Protein AF-A0A3R6EP98-F1 (afdb_monomer)

Nearest PDB structures (foldseek):
  6aii-assembly1_A  TM=5.932E-01  e=9.198E-02  Persicobacter
  4zzl-assembly1_A  TM=4.132E-01  e=2.239E+00  Pseudomonas aeruginosa
  3zzt-assembly1_A  TM=4.126E-01  e=1.751E+00  Staphylococcus aureus
  7ucl-assembly1_A  TM=3.588E-01  e=8.915E-01  Cylindrospermopsis raciborskii
  8cit-assembly1_A  TM=3.875E-01  e=3.236E+00  Homo sapiens

Organism: NCBI:txid165179

pLDDT: mean 83.9, std 12.71, range [48.47, 96.69]

Structure (mmCIF, N/CA/C/O backbone):
data_AF-A0A3R6EP98-F1
#
_entry.id   AF-A0A3R6EP98-F1
#
loop_
_atom_site.group_PDB
_atom_site.id
_atom_site.type_symbol
_atom_site.label_atom_id
_atom_site.label_alt_id
_atom_site.label_comp_id
_atom_site.label_asym_id
_atom_site.label_entity_id
_atom_site.label_seq_id
_atom_site.pdbx_PDB_ins_code
_atom_site.Cartn_x
_atom_site.Cartn_y
_atom_site.Cartn_z
_atom_site.occupancy
_atom_site.B_iso_or_equiv
_atom_site.auth_seq_id
_atom_site.auth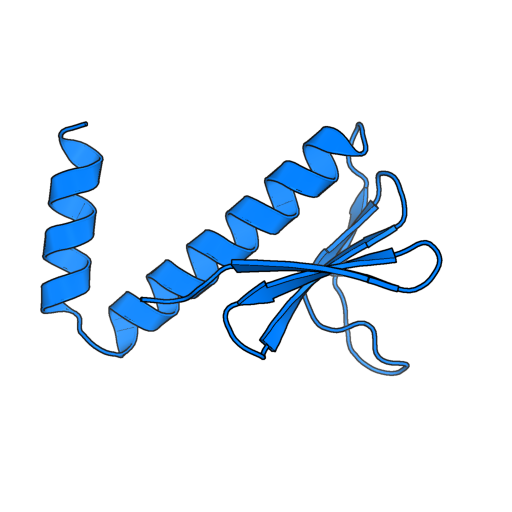_comp_id
_atom_site.auth_asym_id
_atom_site.auth_atom_id
_atom_site.pdbx_PDB_model_num
ATOM 1 N N . MET A 1 1 ? -9.271 2.479 15.026 1.00 68.00 1 MET A N 1
ATOM 2 C CA . MET A 1 1 ? -8.022 2.849 14.323 1.00 68.00 1 MET A CA 1
ATOM 3 C C . MET A 1 1 ? -7.931 2.017 13.052 1.00 68.00 1 MET A C 1
ATOM 5 O O . MET A 1 1 ? -8.320 0.854 13.100 1.00 68.00 1 MET A O 1
ATOM 9 N N . GLY A 1 2 ? -7.552 2.599 11.912 1.00 79.94 2 GLY A N 1
ATOM 10 C CA . GLY A 1 2 ? -7.526 1.854 10.648 1.00 79.94 2 GLY A CA 1
ATOM 11 C C . GLY A 1 2 ? -6.447 0.771 10.657 1.00 79.94 2 GLY A C 1
ATOM 12 O O . GLY A 1 2 ? -5.347 1.009 11.142 1.00 79.94 2 GLY A O 1
ATOM 13 N N . LYS A 1 3 ? -6.767 -0.425 10.154 1.00 90.38 3 LYS A N 1
ATOM 14 C CA . LYS A 1 3 ? -5.834 -1.559 10.099 1.00 90.38 3 LYS A CA 1
ATOM 15 C C . LYS A 1 3 ? -5.326 -1.750 8.677 1.00 90.38 3 LYS A C 1
ATOM 17 O O . LYS A 1 3 ? -6.136 -1.915 7.762 1.00 90.38 3 LYS A O 1
ATOM 22 N N . ILE A 1 4 ? -4.007 -1.780 8.504 1.00 94.19 4 ILE A N 1
ATOM 23 C CA . ILE A 1 4 ? -3.390 -2.150 7.229 1.00 94.19 4 ILE A CA 1
ATOM 24 C C . ILE A 1 4 ? -3.393 -3.674 7.112 1.00 94.19 4 ILE A C 1
ATOM 26 O O . ILE A 1 4 ? -3.031 -4.385 8.048 1.00 94.19 4 ILE A O 1
ATOM 30 N N . THR A 1 5 ? -3.837 -4.188 5.969 1.00 96.19 5 THR A N 1
ATOM 31 C CA . THR A 1 5 ? -3.750 -5.613 5.638 1.00 96.19 5 THR A CA 1
ATOM 32 C C . THR A 1 5 ? -3.138 -5.790 4.260 1.00 96.19 5 THR A C 1
ATOM 34 O O . THR A 1 5 ? -3.441 -5.038 3.331 1.00 96.19 5 THR A O 1
ATOM 37 N N . ILE A 1 6 ? -2.273 -6.792 4.142 1.00 96.19 6 ILE A N 1
ATOM 38 C CA . ILE A 1 6 ? -1.516 -7.094 2.931 1.00 96.19 6 ILE A CA 1
ATOM 39 C C . ILE A 1 6 ? -1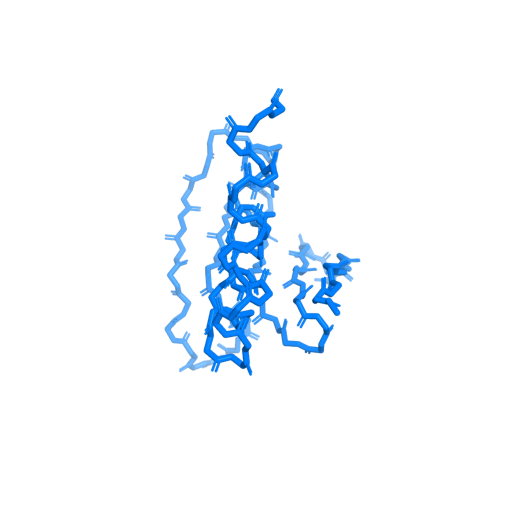.921 -8.492 2.473 1.00 96.19 6 ILE A C 1
ATOM 41 O O . ILE A 1 6 ? -2.000 -9.413 3.282 1.00 96.19 6 ILE A O 1
ATOM 45 N N . SER A 1 7 ? -2.211 -8.656 1.185 1.00 94.88 7 SER A N 1
ATOM 46 C CA . SER A 1 7 ? -2.528 -9.966 0.606 1.00 94.88 7 SER A CA 1
ATOM 47 C C . SER A 1 7 ? -1.942 -10.096 -0.789 1.00 94.88 7 SER A C 1
ATOM 49 O O . SER A 1 7 ? -2.065 -9.157 -1.576 1.00 94.88 7 SER A O 1
ATOM 51 N N . GLN A 1 8 ? -1.439 -11.269 -1.150 1.00 93.75 8 GLN A N 1
ATOM 52 C CA . GLN A 1 8 ? -1.071 -11.568 -2.533 1.00 93.75 8 GLN A CA 1
ATOM 53 C C . GLN A 1 8 ? -2.273 -12.066 -3.344 1.00 93.75 8 GLN A C 1
ATOM 55 O O . GLN A 1 8 ? -3.144 -12.769 -2.830 1.00 93.75 8 GLN A O 1
ATOM 60 N N . LYS A 1 9 ? -2.335 -11.674 -4.619 1.00 89.50 9 LYS A N 1
ATOM 61 C CA . LYS A 1 9 ? -3.309 -12.151 -5.604 1.00 89.50 9 LYS A CA 1
ATOM 62 C C . LYS A 1 9 ? -2.634 -12.222 -6.977 1.00 89.50 9 LYS A C 1
ATOM 64 O O . LYS A 1 9 ? -2.48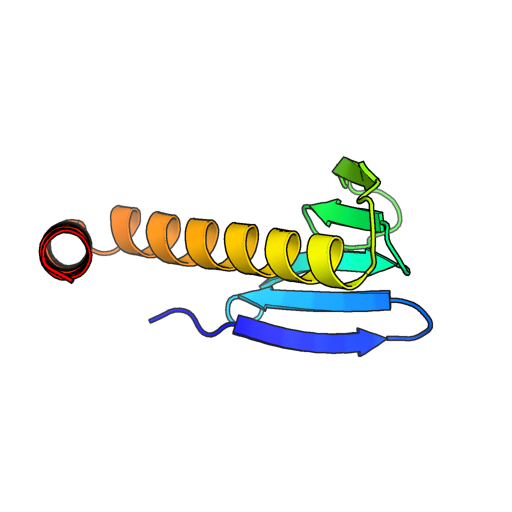6 -11.200 -7.645 1.00 89.50 9 LYS A O 1
ATOM 69 N N . GLY A 1 10 ? -2.253 -13.427 -7.401 1.00 88.19 10 GLY A N 1
ATOM 70 C CA . GLY A 1 10 ? -1.406 -13.606 -8.586 1.00 88.19 10 GLY A CA 1
ATOM 71 C C . GLY A 1 10 ? -0.029 -12.971 -8.367 1.00 88.19 10 GLY A C 1
ATOM 72 O O . GLY A 1 10 ? 0.518 -13.087 -7.275 1.00 88.19 10 GLY A O 1
ATOM 73 N N . SER A 1 11 ? 0.491 -12.246 -9.363 1.00 86.81 11 SER A N 1
ATOM 74 C CA . SER A 1 11 ? 1.755 -11.493 -9.249 1.00 86.81 11 SER A CA 1
ATOM 75 C C . SER A 1 11 ? 1.661 -10.252 -8.352 1.00 86.81 11 SER A C 1
ATOM 77 O O . SER A 1 11 ? 2.674 -9.661 -7.984 1.00 86.81 11 SER A O 1
ATOM 79 N N . ARG A 1 12 ? 0.444 -9.842 -7.975 1.00 91.75 12 ARG A N 1
ATOM 80 C CA . ARG A 1 12 ? 0.207 -8.567 -7.297 1.00 91.75 12 ARG A CA 1
ATOM 81 C C . ARG A 1 12 ? 0.135 -8.724 -5.792 1.00 91.75 12 ARG A C 1
ATOM 83 O O . ARG A 1 12 ? -0.531 -9.619 -5.273 1.00 91.75 12 ARG A O 1
ATOM 90 N N . THR A 1 13 ? 0.713 -7.763 -5.085 1.00 95.31 13 THR A N 1
ATOM 91 C CA . THR A 1 13 ? 0.521 -7.598 -3.641 1.00 95.31 13 THR A CA 1
ATOM 92 C C . THR A 1 13 ? -0.416 -6.421 -3.389 1.00 95.31 13 THR A C 1
ATOM 94 O O . THR A 1 13 ? -0.157 -5.306 -3.829 1.00 95.31 13 THR A O 1
ATOM 97 N N . ILE A 1 14 ? -1.526 -6.666 -2.696 1.00 95.12 14 ILE A N 1
ATOM 98 C CA . ILE A 1 14 ? -2.603 -5.702 -2.454 1.00 95.12 14 ILE A CA 1
ATOM 99 C C . ILE A 1 14 ? -2.538 -5.193 -1.017 1.00 95.12 14 ILE A C 1
ATOM 101 O O . ILE A 1 14 ? -2.552 -5.994 -0.082 1.00 95.12 14 ILE A O 1
ATOM 105 N N . TYR A 1 15 ? -2.581 -3.874 -0.852 1.00 95.69 15 TYR A N 1
ATOM 106 C CA . TYR A 1 15 ? -2.588 -3.178 0.428 1.00 95.69 15 TYR A CA 1
ATOM 107 C C . TYR A 1 15 ? -3.964 -2.566 0.663 1.00 95.69 15 TYR A C 1
ATOM 109 O O . TYR A 1 15 ? -4.503 -1.810 -0.157 1.00 95.69 15 TYR A O 1
ATOM 117 N N . ARG A 1 16 ? -4.560 -2.917 1.799 1.00 94.00 16 ARG A N 1
ATOM 118 C CA . ARG A 1 16 ? -5.871 -2.424 2.206 1.00 94.00 16 ARG A CA 1
ATOM 119 C C . ARG A 1 16 ? -5.783 -1.689 3.521 1.00 94.00 16 ARG A C 1
ATOM 121 O O . ARG A 1 16 ? -5.127 -2.157 4.443 1.00 94.00 16 ARG A O 1
ATOM 128 N N . VAL A 1 17 ? -6.564 -0.625 3.626 1.00 92.88 17 VAL A N 1
ATOM 129 C CA . VAL A 1 17 ? -6.955 -0.050 4.910 1.00 92.88 17 VAL A CA 1
ATOM 130 C C . VAL A 1 17 ? -8.360 -0.552 5.215 1.00 92.88 17 VAL A C 1
ATOM 132 O O . VAL A 1 17 ? -9.314 -0.291 4.473 1.00 92.88 17 VAL A O 1
ATOM 135 N N . ASN A 1 18 ? -8.495 -1.317 6.296 1.00 89.88 18 ASN A N 1
ATOM 136 C CA . ASN A 1 18 ? -9.704 -2.062 6.637 1.00 89.88 18 ASN A CA 1
ATOM 137 C C . ASN A 1 18 ? -10.133 -2.971 5.467 1.00 89.88 18 ASN A C 1
ATOM 139 O O . ASN A 1 18 ? -9.455 -3.945 5.157 1.00 89.88 18 ASN A O 1
ATOM 143 N N . ARG A 1 19 ? -11.240 -2.652 4.782 1.00 87.50 19 ARG A N 1
ATOM 144 C CA . ARG A 1 19 ? -11.737 -3.412 3.617 1.00 87.50 19 ARG A CA 1
ATOM 145 C C . ARG A 1 19 ? -11.446 -2.737 2.272 1.00 87.50 19 ARG A C 1
ATOM 147 O O . ARG A 1 19 ? -11.711 -3.333 1.230 1.00 87.50 19 ARG A O 1
ATOM 154 N N . ARG A 1 20 ? -10.925 -1.504 2.268 1.00 88.94 20 ARG A N 1
ATOM 155 C CA . ARG A 1 20 ? -10.709 -0.709 1.049 1.00 88.94 20 ARG A CA 1
ATOM 156 C C . ARG A 1 20 ? -9.303 -0.932 0.514 1.00 88.94 20 ARG A C 1
ATOM 158 O O . ARG A 1 20 ? -8.344 -0.813 1.266 1.00 88.94 20 ARG A O 1
ATOM 165 N N . ILE A 1 21 ? -9.190 -1.237 -0.777 1.00 91.25 21 ILE A N 1
ATOM 166 C CA . ILE A 1 21 ? -7.898 -1.293 -1.469 1.00 91.25 21 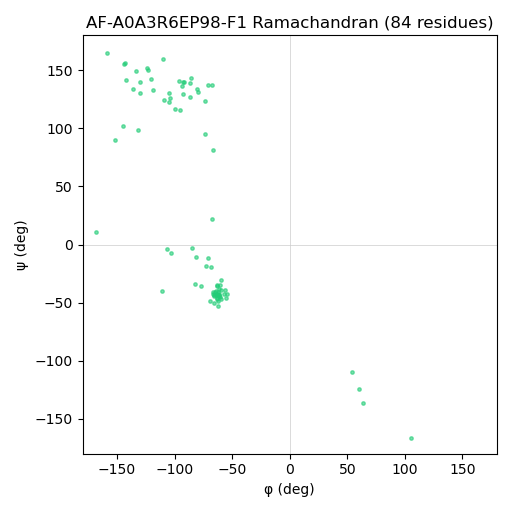ILE A CA 1
ATOM 167 C C . ILE A 1 21 ? -7.414 0.137 -1.667 1.00 91.25 21 ILE A C 1
ATOM 169 O O . ILE A 1 21 ? -8.137 0.958 -2.227 1.00 91.25 21 ILE A O 1
ATOM 173 N N . VAL A 1 22 ? -6.215 0.412 -1.167 1.00 92.00 22 VAL A N 1
ATOM 174 C CA . VAL A 1 22 ? -5.606 1.744 -1.193 1.00 92.00 22 VAL A CA 1
ATOM 175 C C . VAL A 1 22 ? -4.415 1.770 -2.140 1.00 92.00 22 VAL A C 1
ATOM 177 O O . VAL A 1 22 ? -4.251 2.735 -2.879 1.00 92.00 22 VAL A O 1
ATOM 180 N N . CYS A 1 23 ? -3.616 0.707 -2.143 1.00 93.81 23 CYS A N 1
ATOM 181 C CA . CYS A 1 23 ? -2.459 0.565 -3.011 1.00 93.81 23 CYS A CA 1
ATOM 182 C C . CYS A 1 23 ? -2.315 -0.896 -3.431 1.00 93.81 23 CYS A C 1
ATOM 184 O O . CYS A 1 23 ? -2.765 -1.808 -2.729 1.00 93.81 23 CYS A O 1
ATOM 186 N N . TYR A 1 24 ? -1.673 -1.142 -4.559 1.00 94.25 24 TYR A N 1
ATOM 187 C CA . TYR A 1 24 ? -1.158 -2.462 -4.886 1.00 94.25 24 TYR A CA 1
ATOM 188 C C . TYR A 1 24 ? 0.168 -2.343 -5.619 1.00 94.25 24 TYR A C 1
ATOM 190 O O . TYR A 1 24 ? 0.432 -1.324 -6.240 1.00 94.25 24 TYR A O 1
ATOM 198 N N . ARG A 1 25 ? 0.991 -3.385 -5.564 1.00 93.56 25 ARG A N 1
ATOM 199 C CA . ARG A 1 25 ? 2.248 -3.463 -6.312 1.00 93.56 25 ARG A CA 1
ATOM 200 C C . ARG A 1 25 ? 2.296 -4.698 -7.195 1.00 93.56 25 ARG A C 1
ATOM 202 O O . ARG A 1 25 ? 1.679 -5.711 -6.859 1.00 93.56 25 ARG A O 1
ATOM 209 N N . ASP A 1 26 ? 3.033 -4.589 -8.288 1.00 92.12 26 ASP A N 1
ATOM 210 C CA . ASP A 1 26 ? 3.349 -5.656 -9.240 1.00 92.12 26 ASP A CA 1
ATOM 211 C C . ASP A 1 26 ? 4.866 -5.588 -9.473 1.00 92.12 26 ASP A C 1
ATOM 213 O O . ASP A 1 26 ? 5.372 -4.685 -10.142 1.00 92.12 26 ASP A O 1
ATOM 217 N N . GLY A 1 27 ? 5.614 -6.445 -8.775 1.00 91.31 27 GLY A N 1
ATOM 218 C CA . GLY A 1 27 ? 7.067 -6.312 -8.649 1.00 91.31 27 GLY A CA 1
ATOM 219 C C . GLY A 1 27 ? 7.495 -4.988 -7.996 1.00 91.31 27 GLY A C 1
ATOM 220 O O . GLY A 1 27 ? 7.077 -4.667 -6.877 1.00 91.31 27 GLY A O 1
ATOM 221 N N . HIS A 1 28 ? 8.341 -4.229 -8.702 1.00 92.88 28 HIS A N 1
ATOM 222 C CA . HIS A 1 28 ? 8.874 -2.924 -8.280 1.00 92.88 28 HIS A CA 1
ATOM 223 C C . HIS A 1 28 ? 7.943 -1.749 -8.611 1.00 92.88 28 HIS A C 1
ATOM 225 O O . HIS A 1 28 ? 8.237 -0.610 -8.260 1.00 92.88 28 HIS A O 1
ATOM 231 N N . LYS A 1 29 ? 6.818 -2.001 -9.278 1.00 93.50 29 LYS A N 1
ATOM 232 C CA . LYS A 1 29 ? 5.827 -0.971 -9.577 1.00 93.50 29 LYS A CA 1
ATOM 233 C C . LYS A 1 29 ? 4.779 -0.924 -8.490 1.00 93.50 29 LYS A C 1
ATOM 235 O O . LYS A 1 29 ? 4.316 -1.977 -8.052 1.00 93.50 29 LYS A O 1
ATOM 240 N N . TYR A 1 30 ? 4.343 0.266 -8.100 1.00 93.81 30 TYR A N 1
ATOM 241 C CA . TYR A 1 30 ? 3.189 0.428 -7.223 1.00 93.81 30 TYR A CA 1
ATOM 242 C C . TYR A 1 30 ? 2.121 1.306 -7.870 1.00 93.81 30 TYR A C 1
ATOM 244 O O . TYR A 1 30 ? 2.388 2.170 -8.696 1.00 93.81 30 TYR A O 1
ATOM 252 N N . CYS A 1 31 ? 0.876 1.046 -7.505 1.00 92.31 31 CYS A N 1
ATOM 253 C CA . CYS A 1 31 ? -0.312 1.664 -8.054 1.00 92.31 31 CYS A CA 1
ATOM 254 C C . CYS A 1 31 ? -1.187 2.166 -6.915 1.00 92.31 31 CYS A C 1
ATOM 256 O O . CYS A 1 31 ? -1.517 1.410 -5.996 1.00 92.31 31 CYS A O 1
ATOM 258 N N . VAL A 1 32 ? -1.619 3.419 -7.001 1.00 91.25 32 VAL A N 1
ATOM 259 C CA . VAL A 1 32 ? -2.572 3.995 -6.049 1.00 91.25 32 VAL A CA 1
ATOM 260 C C . VAL A 1 32 ? -3.993 3.687 -6.511 1.00 91.25 32 VAL A C 1
ATOM 262 O O . VAL A 1 32 ? -4.366 3.987 -7.644 1.00 91.25 32 VAL A O 1
ATOM 265 N N . GLY A 1 33 ? -4.800 3.104 -5.625 1.00 84.06 33 GLY A N 1
ATOM 266 C CA . GLY A 1 33 ? -6.194 2.745 -5.879 1.00 84.06 33 GLY A CA 1
ATOM 267 C C . GLY A 1 33 ? -6.437 1.247 -6.083 1.00 84.06 33 GLY A C 1
ATOM 268 O O . GLY A 1 33 ? -5.619 0.392 -5.741 1.00 84.06 33 GLY A O 1
ATOM 269 N N . LYS A 1 34 ? -7.628 0.914 -6.591 1.00 81.00 34 LYS A N 1
ATOM 270 C CA . LYS A 1 34 ? -8.076 -0.469 -6.803 1.00 81.00 34 LYS A CA 1
ATOM 271 C C . LYS A 1 34 ? -7.608 -0.980 -8.173 1.00 81.00 34 LYS A C 1
ATOM 273 O O . LYS A 1 34 ? -7.772 -0.265 -9.153 1.00 81.00 34 LYS A O 1
ATOM 278 N N . PRO A 1 35 ? -7.144 -2.235 -8.286 1.00 71.44 35 PRO A N 1
ATOM 279 C CA . PRO A 1 35 ? -6.977 -2.880 -9.581 1.00 71.44 35 PRO A CA 1
ATOM 280 C C . PRO A 1 35 ? -8.367 -3.243 -10.130 1.00 71.44 35 PRO A C 1
ATOM 282 O O . PRO A 1 35 ? -8.948 -4.262 -9.746 1.00 71.44 35 PRO A O 1
ATOM 285 N N . SER A 1 36 ? -8.949 -2.391 -10.972 1.00 66.69 36 SER A N 1
ATOM 286 C CA . SER A 1 36 ? -10.164 -2.700 -11.738 1.00 66.69 36 SER A CA 1
ATOM 287 C C . SER A 1 36 ? -10.009 -2.290 -13.197 1.00 66.69 36 SER A C 1
ATOM 289 O O . SER A 1 36 ? -9.319 -1.318 -13.483 1.00 66.69 36 SER A O 1
ATOM 291 N N . SER A 1 37 ? -10.670 -3.014 -14.105 1.00 53.94 37 SER A N 1
ATOM 292 C CA . SER A 1 37 ? -10.573 -2.870 -15.570 1.00 53.94 37 SER A CA 1
ATOM 293 C C . SER A 1 37 ? -11.129 -1.557 -16.152 1.00 53.94 37 SER A C 1
ATOM 295 O O . SER A 1 37 ? -11.485 -1.509 -17.320 1.00 53.94 37 SER A O 1
ATOM 297 N N . GLY A 1 38 ? -11.228 -0.496 -15.354 1.00 53.22 38 GLY A N 1
ATOM 298 C CA . GLY A 1 38 ? -11.714 0.817 -15.786 1.00 53.22 38 GLY A CA 1
ATOM 299 C C . GLY A 1 38 ? -11.465 1.944 -14.780 1.00 53.22 38 GLY A C 1
ATOM 300 O O . GLY A 1 38 ? -12.022 3.024 -14.925 1.00 53.22 38 GLY A O 1
ATOM 301 N N . SER A 1 39 ? -10.669 1.703 -13.734 1.00 58.34 39 SER A N 1
ATOM 302 C CA . SER A 1 39 ? -10.286 2.738 -12.769 1.00 58.34 39 SER A CA 1
ATOM 303 C C . SER A 1 39 ? -8.961 3.366 -13.169 1.00 58.34 39 SER A C 1
ATOM 305 O O . SER A 1 39 ? -8.021 2.629 -13.451 1.00 58.34 39 SER A O 1
ATOM 307 N N . THR A 1 40 ? -8.858 4.692 -13.087 1.00 61.09 40 THR A N 1
ATOM 308 C CA . THR A 1 40 ? -7.590 5.433 -13.113 1.00 61.09 40 THR A CA 1
ATOM 309 C C . THR A 1 40 ? -6.785 5.109 -11.857 1.00 61.09 40 THR A C 1
ATOM 311 O O . THR A 1 40 ? -6.839 5.820 -10.852 1.00 61.09 40 THR A O 1
ATOM 314 N N . ASN A 1 41 ? -6.090 3.980 -11.878 1.00 76.00 41 ASN A N 1
ATOM 315 C CA . ASN A 1 41 ? -4.948 3.760 -11.013 1.00 76.00 41 ASN A CA 1
ATOM 316 C C . ASN A 1 41 ? -3.805 4.644 -11.517 1.00 76.00 41 ASN A C 1
ATOM 318 O O . ASN A 1 41 ? -3.572 4.754 -12.718 1.00 76.00 41 ASN A O 1
ATOM 322 N N . ILE A 1 42 ? -3.105 5.289 -10.592 1.00 84.62 42 ILE A N 1
ATOM 323 C CA . ILE A 1 42 ? -1.873 5.996 -10.934 1.00 84.62 42 ILE A CA 1
ATOM 324 C C . ILE A 1 42 ? -0.736 5.031 -10.640 1.00 84.62 42 ILE A C 1
ATOM 326 O O . ILE A 1 42 ? -0.583 4.606 -9.492 1.00 84.62 42 ILE A O 1
ATOM 330 N N . GLU A 1 43 ? -0.015 4.643 -11.686 1.00 90.94 43 GLU A N 1
ATOM 331 C CA . GLU A 1 43 ? 1.132 3.742 -11.618 1.00 90.94 43 GLU A CA 1
ATOM 332 C C . GLU A 1 43 ? 2.423 4.546 -11.462 1.00 90.94 43 GLU A C 1
ATOM 334 O O . GLU A 1 43 ? 2.600 5.597 -12.077 1.00 90.94 43 GLU A O 1
ATOM 339 N N . PHE A 1 44 ? 3.317 4.032 -10.627 1.00 91.81 44 PHE A N 1
ATOM 340 C CA . PHE A 1 44 ? 4.629 4.593 -10.367 1.00 91.81 44 PHE A CA 1
ATOM 341 C C . PHE A 1 44 ? 5.659 3.468 -10.345 1.00 91.81 44 PHE A C 1
ATOM 343 O O . PHE A 1 44 ? 5.471 2.446 -9.676 1.00 91.81 44 PHE A O 1
ATOM 350 N N . ASP A 1 45 ? 6.778 3.688 -11.023 1.00 94.38 45 ASP A N 1
ATOM 351 C CA . ASP A 1 45 ? 7.941 2.817 -10.923 1.00 94.38 45 ASP A CA 1
ATOM 352 C C . ASP A 1 45 ? 8.738 3.155 -9.656 1.00 94.38 45 ASP A C 1
ATOM 354 O O . ASP A 1 45 ? 8.993 4.324 -9.350 1.00 94.38 45 ASP A O 1
ATOM 358 N N . ALA A 1 46 ? 9.138 2.131 -8.902 1.00 92.19 46 ALA A N 1
ATOM 359 C CA . ALA A 1 46 ? 10.102 2.267 -7.818 1.00 92.19 46 ALA A CA 1
ATOM 360 C C . ALA A 1 46 ? 11.428 1.596 -8.185 1.00 92.19 46 ALA A C 1
ATOM 362 O O . ALA A 1 46 ? 11.492 0.701 -9.024 1.00 92.19 46 ALA A O 1
ATOM 363 N N . LEU A 1 47 ? 12.496 1.999 -7.497 1.00 93.62 47 LEU A N 1
ATOM 364 C CA . LEU A 1 47 ? 13.839 1.451 -7.710 1.00 93.62 47 LEU A CA 1
ATOM 365 C C . LEU A 1 47 ? 13.967 -0.019 -7.261 1.00 93.62 47 LEU A C 1
ATOM 367 O O . LEU A 1 47 ? 14.903 -0.702 -7.661 1.00 93.62 47 LEU A O 1
ATOM 371 N N . SER A 1 48 ? 13.058 -0.507 -6.409 1.00 94.94 48 SER A N 1
ATOM 372 C CA . SER A 1 48 ? 13.023 -1.896 -5.941 1.00 94.94 48 SER A CA 1
ATOM 373 C C . SER A 1 48 ? 11.637 -2.283 -5.417 1.00 94.94 48 SER A C 1
ATOM 375 O O . SER A 1 48 ? 10.807 -1.422 -5.112 1.00 94.94 48 SER A O 1
ATOM 377 N N . GLU A 1 49 ? 11.394 -3.587 -5.249 1.00 93.94 49 GLU A N 1
ATOM 378 C CA . GLU A 1 49 ? 10.162 -4.082 -4.616 1.00 93.94 49 GLU A CA 1
ATOM 379 C C . GLU A 1 49 ? 9.990 -3.598 -3.173 1.00 93.94 49 GLU A C 1
ATOM 381 O O . GLU A 1 49 ? 8.865 -3.336 -2.745 1.00 93.94 49 GLU A O 1
ATOM 386 N N . ASN A 1 50 ? 11.092 -3.461 -2.431 1.00 96.31 50 ASN A N 1
ATOM 387 C CA . ASN A 1 50 ? 11.058 -2.979 -1.052 1.00 96.31 50 ASN A CA 1
ATOM 388 C C . ASN A 1 50 ? 10.620 -1.514 -1.002 1.00 96.31 50 ASN A C 1
ATOM 390 O O . ASN A 1 50 ? 9.743 -1.168 -0.216 1.00 96.31 50 ASN A O 1
ATOM 394 N N . ILE A 1 51 ? 11.129 -0.676 -1.909 1.00 95.56 51 ILE A N 1
ATOM 395 C CA . ILE A 1 51 ? 10.703 0.726 -1.990 1.00 95.56 51 ILE A CA 1
ATOM 396 C C . ILE A 1 51 ? 9.233 0.807 -2.424 1.00 95.56 51 ILE A C 1
ATOM 398 O O . ILE A 1 51 ? 8.462 1.571 -1.849 1.00 95.56 51 ILE A O 1
ATOM 402 N N . ALA A 1 52 ? 8.795 -0.014 -3.385 1.00 95.56 52 ALA A N 1
ATOM 403 C CA . ALA A 1 52 ? 7.380 -0.097 -3.758 1.00 95.56 52 ALA A CA 1
ATOM 404 C C . ALA A 1 52 ? 6.487 -0.516 -2.572 1.00 95.56 52 ALA A C 1
ATOM 406 O O . ALA A 1 52 ? 5.386 0.014 -2.397 1.00 95.56 52 ALA A O 1
ATOM 407 N N . HIS A 1 53 ? 6.963 -1.445 -1.737 1.00 95.62 53 HIS A N 1
ATOM 408 C CA . HIS A 1 53 ? 6.286 -1.847 -0.508 1.00 95.62 53 HIS A CA 1
ATOM 409 C C . HIS A 1 53 ? 6.160 -0.675 0.472 1.00 95.62 53 HIS A C 1
ATOM 411 O O . HIS A 1 53 ? 5.045 -0.379 0.904 1.00 95.62 53 HIS A O 1
ATOM 417 N N . GLU A 1 54 ? 7.265 0.004 0.784 1.00 96.69 54 GLU A N 1
ATOM 418 C CA . GLU A 1 54 ? 7.293 1.152 1.698 1.00 96.69 54 GLU A CA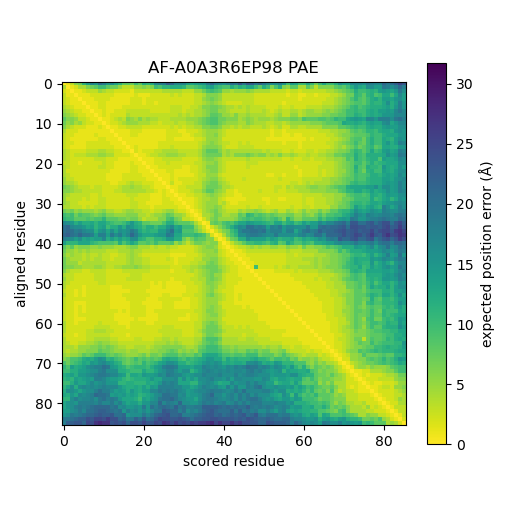 1
ATOM 419 C C . GLU A 1 54 ? 6.345 2.262 1.233 1.00 96.69 54 GLU A C 1
ATOM 421 O O . GLU A 1 54 ? 5.552 2.772 2.025 1.00 96.69 54 GLU A O 1
ATOM 426 N N . ARG A 1 55 ? 6.324 2.565 -0.073 1.00 95.62 55 ARG A N 1
ATOM 427 C CA . ARG A 1 55 ? 5.389 3.547 -0.644 1.00 95.62 55 ARG A CA 1
ATOM 428 C C . ARG A 1 55 ? 3.934 3.149 -0.444 1.00 95.62 55 ARG A C 1
ATOM 430 O O . ARG A 1 55 ? 3.128 3.979 -0.024 1.00 95.62 55 ARG A O 1
ATOM 437 N N . CYS A 1 56 ? 3.573 1.890 -0.693 1.00 94.69 56 CYS A N 1
ATOM 438 C CA . CYS A 1 56 ? 2.206 1.438 -0.442 1.00 94.69 56 CYS A CA 1
ATOM 439 C C . CYS A 1 56 ? 1.813 1.515 1.046 1.00 94.69 56 CYS A C 1
ATOM 441 O O . CYS A 1 56 ? 0.651 1.818 1.336 1.00 94.69 56 CYS A O 1
ATOM 443 N N . ILE A 1 57 ? 2.742 1.264 1.977 1.00 95.81 57 ILE A N 1
ATOM 444 C CA . ILE A 1 57 ? 2.505 1.434 3.420 1.00 95.81 57 ILE A CA 1
ATOM 445 C C . ILE A 1 57 ? 2.272 2.909 3.755 1.00 95.81 57 ILE A C 1
ATOM 447 O O . ILE A 1 57 ? 1.229 3.231 4.324 1.00 95.81 57 ILE A O 1
ATOM 451 N N . GLU A 1 58 ? 3.152 3.805 3.305 1.00 94.75 58 GLU A N 1
ATOM 452 C CA . GLU A 1 58 ? 3.052 5.254 3.526 1.00 94.75 58 GLU A CA 1
ATOM 453 C C . GLU A 1 58 ? 1.698 5.810 3.042 1.00 94.75 58 GLU A C 1
ATOM 455 O O . GLU A 1 58 ? 1.033 6.593 3.727 1.00 94.75 58 GLU A O 1
ATOM 460 N N . ILE A 1 59 ? 1.228 5.369 1.869 1.00 93.44 59 ILE A N 1
ATOM 461 C CA . ILE A 1 59 ? -0.082 5.768 1.331 1.00 93.44 59 ILE A CA 1
ATOM 462 C C . ILE A 1 59 ? -1.224 5.260 2.227 1.00 93.44 59 ILE A C 1
ATOM 464 O O . ILE A 1 59 ? -2.195 5.985 2.472 1.00 93.44 59 ILE A O 1
ATOM 468 N N . CYS A 1 60 ? -1.130 4.027 2.729 1.00 93.31 60 CYS A N 1
ATOM 469 C CA . CYS A 1 60 ? -2.128 3.473 3.642 1.00 93.31 60 CYS A CA 1
ATOM 470 C C . CYS A 1 60 ? -2.173 4.240 4.970 1.00 93.31 60 CYS A C 1
ATOM 472 O O . CYS A 1 60 ? -3.261 4.570 5.442 1.00 93.31 60 CYS A O 1
ATOM 474 N N . GLU A 1 61 ? -1.022 4.576 5.544 1.00 92.06 61 GLU A N 1
ATOM 475 C CA . GLU A 1 61 ? -0.923 5.365 6.776 1.00 92.06 61 GLU A CA 1
ATOM 476 C C . GLU A 1 61 ? -1.498 6.768 6.595 1.00 92.06 61 GLU A C 1
ATOM 478 O O . GLU A 1 61 ? -2.336 7.201 7.388 1.00 92.06 61 GLU A O 1
ATOM 483 N N . ARG A 1 62 ? -1.152 7.447 5.493 1.00 89.50 62 ARG A N 1
ATOM 484 C CA . ARG A 1 62 ? -1.745 8.745 5.136 1.00 89.50 62 ARG A CA 1
ATOM 485 C C . ARG A 1 62 ? -3.261 8.665 5.034 1.00 89.50 62 ARG A C 1
ATOM 487 O O . ARG A 1 62 ? -3.952 9.580 5.484 1.00 89.50 62 ARG A O 1
ATOM 494 N N . ARG A 1 63 ? -3.795 7.573 4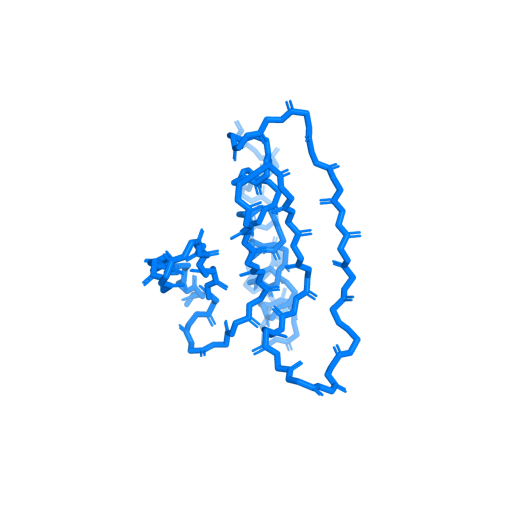.479 1.00 88.75 63 ARG A N 1
ATOM 495 C CA . ARG A 1 63 ? -5.243 7.359 4.401 1.00 88.75 63 ARG A CA 1
ATOM 496 C C . ARG A 1 63 ? -5.868 7.186 5.785 1.00 88.75 63 ARG A C 1
ATOM 498 O O . ARG A 1 63 ? -6.899 7.798 6.044 1.00 88.75 63 ARG A O 1
ATOM 505 N N . ILE A 1 64 ? -5.246 6.402 6.667 1.00 88.75 64 ILE A N 1
ATOM 506 C CA . ILE A 1 64 ? -5.703 6.222 8.054 1.00 88.75 64 ILE A CA 1
ATOM 507 C C . ILE A 1 64 ? -5.709 7.563 8.787 1.00 88.75 64 ILE A C 1
ATOM 509 O O . ILE A 1 64 ? -6.703 7.914 9.419 1.00 88.75 64 ILE A O 1
ATOM 513 N N . TYR A 1 65 ? -4.626 8.326 8.662 1.00 85.19 65 TYR A N 1
ATOM 514 C CA . TYR A 1 65 ? -4.473 9.630 9.292 1.00 85.19 65 TYR A CA 1
ATOM 515 C C . TYR A 1 65 ? -5.503 10.644 8.775 1.00 85.19 65 TYR A C 1
ATOM 517 O O . TYR A 1 65 ? -6.117 11.362 9.564 1.00 85.19 65 TYR A O 1
ATOM 525 N N . ALA A 1 66 ? -5.759 10.667 7.464 1.00 83.69 66 ALA A N 1
ATOM 526 C CA . ALA A 1 66 ? -6.810 11.491 6.874 1.00 83.69 66 ALA A CA 1
ATOM 527 C C . ALA A 1 66 ? -8.199 11.094 7.397 1.00 83.69 66 ALA A C 1
ATOM 529 O O . ALA A 1 66 ? -8.943 11.958 7.854 1.00 83.69 66 ALA A O 1
ATOM 530 N N . ASP A 1 67 ? -8.534 9.801 7.396 1.00 81.50 67 ASP A N 1
ATOM 531 C CA . ASP A 1 67 ? -9.821 9.321 7.907 1.00 81.50 67 ASP A CA 1
ATOM 532 C C . ASP A 1 67 ? -9.983 9.660 9.410 1.00 81.50 67 ASP A C 1
ATOM 534 O O . ASP A 1 67 ? -11.055 10.104 9.822 1.00 81.50 67 ASP A O 1
ATOM 538 N N . MET A 1 68 ? -8.913 9.570 10.217 1.00 78.50 68 MET A N 1
ATOM 539 C CA . MET A 1 68 ? -8.905 10.025 11.619 1.00 78.50 68 MET A CA 1
ATOM 540 C C . MET A 1 68 ? -9.177 11.527 11.749 1.00 78.50 68 MET A C 1
ATOM 542 O O . MET A 1 68 ? -9.989 11.917 12.587 1.00 78.50 68 MET A O 1
ATOM 546 N N . LYS A 1 69 ? -8.547 12.365 10.912 1.00 74.69 69 LYS A N 1
ATOM 547 C CA . LYS A 1 69 ? -8.757 13.822 10.906 1.00 74.69 69 LYS A CA 1
ATOM 548 C C . LYS A 1 69 ? -10.225 14.186 10.719 1.00 74.69 69 LYS A C 1
ATOM 550 O O . LYS A 1 69 ? -10.733 15.051 11.424 1.00 74.69 69 LYS A O 1
ATOM 555 N N . TYR A 1 70 ? -10.883 13.543 9.754 1.00 68.62 70 TYR A N 1
ATOM 556 C CA . TYR A 1 70 ? -12.268 13.852 9.402 1.00 68.62 70 TYR A CA 1
ATOM 557 C C . TYR A 1 70 ? -13.275 13.277 10.399 1.00 68.62 70 TYR A C 1
ATOM 559 O O . TYR A 1 70 ? -14.290 13.914 10.657 1.00 68.62 70 TYR A O 1
ATOM 567 N N . GLN A 1 71 ? -13.018 12.091 10.960 1.00 69.81 71 GLN A N 1
ATOM 568 C CA . GLN A 1 71 ? -13.958 11.451 11.886 1.00 69.81 71 GLN A CA 1
ATOM 569 C C . GLN A 1 71 ? -13.840 11.964 13.324 1.00 69.81 71 GLN A C 1
ATOM 571 O O . GLN A 1 71 ? -14.844 12.017 14.029 1.00 69.81 71 GLN A O 1
ATOM 576 N N . ASN A 1 72 ? -12.636 12.314 13.783 1.00 69.81 72 ASN A N 1
ATOM 577 C CA . ASN A 1 72 ? -12.418 12.822 15.134 1.00 69.81 72 ASN A CA 1
ATOM 578 C C . ASN A 1 72 ? -11.185 13.754 15.183 1.00 69.81 72 ASN A C 1
ATOM 580 O O . ASN A 1 72 ? -10.066 13.302 15.454 1.00 69.81 72 ASN A O 1
ATOM 584 N N . PRO A 1 73 ? -11.381 15.066 14.958 1.00 69.56 73 PRO A N 1
ATOM 585 C CA . PRO A 1 73 ? -10.297 16.051 14.917 1.00 69.56 73 PRO A CA 1
ATOM 586 C C . PRO A 1 73 ? -9.491 16.137 16.221 1.00 69.56 73 PRO A C 1
ATOM 588 O O . PRO A 1 73 ? -8.292 16.414 16.193 1.00 69.56 73 PRO A O 1
ATOM 591 N N . VAL A 1 74 ? -10.131 15.876 17.366 1.00 73.19 74 VAL A N 1
ATOM 592 C CA . VAL A 1 74 ? -9.489 15.908 18.690 1.00 73.19 74 VAL A CA 1
ATOM 593 C C . VAL A 1 74 ? -8.505 14.747 18.832 1.00 73.19 74 VAL A C 1
ATOM 595 O O . VAL A 1 74 ? -7.343 14.961 19.176 1.00 73.19 74 VAL A O 1
ATOM 598 N N . ALA A 1 75 ? -8.933 13.529 18.489 1.00 65.94 75 ALA A N 1
ATOM 599 C CA . ALA A 1 75 ? -8.069 12.348 18.507 1.00 65.94 75 ALA A CA 1
ATOM 600 C C . ALA A 1 75 ? -6.899 12.471 17.513 1.00 65.94 75 ALA A C 1
ATOM 602 O O . ALA A 1 75 ? -5.781 12.044 17.799 1.00 65.94 75 ALA A O 1
ATOM 603 N N . TYR A 1 76 ? -7.141 13.094 16.360 1.00 68.94 76 TYR A N 1
ATOM 604 C CA . TYR A 1 76 ? -6.109 13.394 15.371 1.00 68.94 76 TYR A CA 1
ATOM 605 C C . TYR A 1 76 ? -5.040 14.356 15.904 1.00 68.94 76 TYR A C 1
ATOM 607 O O . TYR A 1 76 ? -3.846 14.086 15.770 1.00 68.94 76 TYR A O 1
ATOM 615 N N . ASN A 1 77 ? -5.454 15.453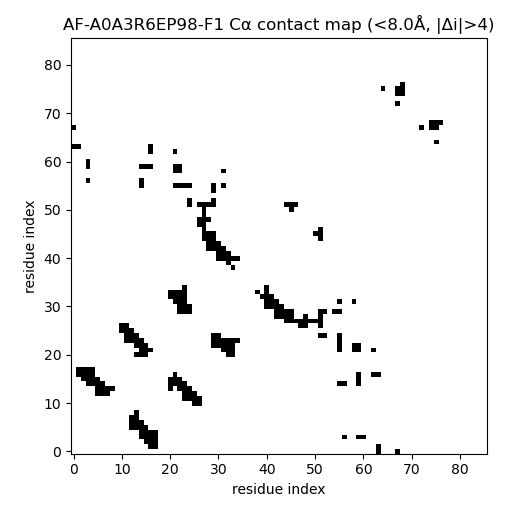 16.545 1.00 71.94 77 ASN A N 1
ATOM 616 C CA . ASN A 1 77 ? -4.524 16.418 17.129 1.00 71.94 77 ASN A CA 1
ATOM 617 C C . ASN A 1 77 ? -3.675 15.784 18.241 1.00 71.94 77 ASN A C 1
ATOM 619 O O . ASN A 1 77 ? -2.467 16.002 18.269 1.00 71.94 77 ASN A O 1
ATOM 623 N N . ALA A 1 78 ? -4.267 14.942 19.094 1.00 70.00 78 ALA A N 1
ATOM 624 C CA . ALA A 1 78 ? -3.524 14.209 20.122 1.00 70.00 78 ALA A CA 1
ATOM 625 C C . ALA A 1 78 ? -2.484 13.245 19.518 1.00 70.00 78 ALA A C 1
ATOM 627 O O . ALA A 1 78 ? -1.337 13.220 19.957 1.00 70.00 78 ALA A O 1
ATOM 628 N N . HIS A 1 79 ? -2.849 12.501 18.468 1.00 70.19 79 HIS A N 1
ATOM 629 C CA . HIS A 1 79 ? -1.926 11.593 17.779 1.00 70.19 79 HIS A CA 1
ATOM 630 C C . HIS A 1 79 ? -0.761 12.339 17.109 1.00 70.19 79 HIS A C 1
ATOM 632 O O . HIS A 1 79 ? 0.385 11.903 17.189 1.00 70.19 79 HIS A O 1
ATOM 638 N N . LYS A 1 80 ? -1.036 13.497 16.491 1.00 70.75 80 LYS A N 1
ATOM 639 C CA . LYS A 1 80 ? -0.006 14.356 15.889 1.00 70.75 80 LYS A CA 1
ATOM 640 C C . LYS A 1 80 ? 1.002 14.854 16.928 1.00 70.75 80 LYS A C 1
ATOM 642 O O . LYS A 1 80 ? 2.194 14.865 16.646 1.00 70.75 80 LYS A O 1
ATOM 647 N N . VAL A 1 81 ? 0.527 15.268 18.105 1.00 73.56 81 VAL A N 1
ATOM 648 C CA . VAL A 1 81 ? 1.390 1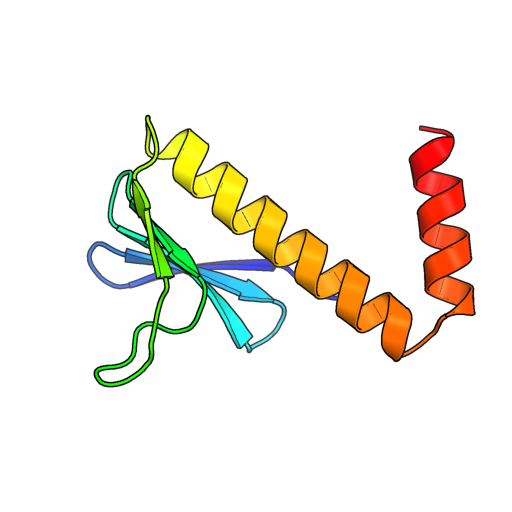5.737 19.202 1.00 73.56 81 VAL A CA 1
ATOM 649 C C . VAL A 1 81 ? 2.256 14.599 19.742 1.00 73.56 81 VAL A C 1
ATOM 651 O O . VAL A 1 81 ? 3.452 14.793 19.917 1.00 73.56 81 VAL A O 1
ATOM 654 N N . LEU A 1 82 ? 1.687 13.405 19.937 1.00 68.50 82 LEU A N 1
ATOM 655 C CA . LEU A 1 82 ? 2.433 12.233 20.408 1.00 68.50 82 LEU A CA 1
ATOM 656 C C . LEU A 1 82 ? 3.555 11.821 19.441 1.00 68.50 82 LEU A C 1
ATOM 658 O O . LEU A 1 82 ? 4.671 11.586 19.886 1.00 68.50 82 LEU A O 1
ATOM 662 N N . ASN A 1 83 ? 3.293 11.800 18.130 1.00 63.12 83 ASN A N 1
ATOM 663 C CA . ASN A 1 83 ? 4.316 11.461 17.130 1.00 63.12 83 ASN A CA 1
ATOM 664 C C . ASN A 1 83 ? 5.371 12.561 16.923 1.00 63.12 83 ASN A C 1
ATOM 666 O O . ASN A 1 83 ? 6.416 12.281 16.357 1.00 63.12 83 ASN A O 1
ATOM 670 N N . ALA A 1 84 ? 5.107 13.8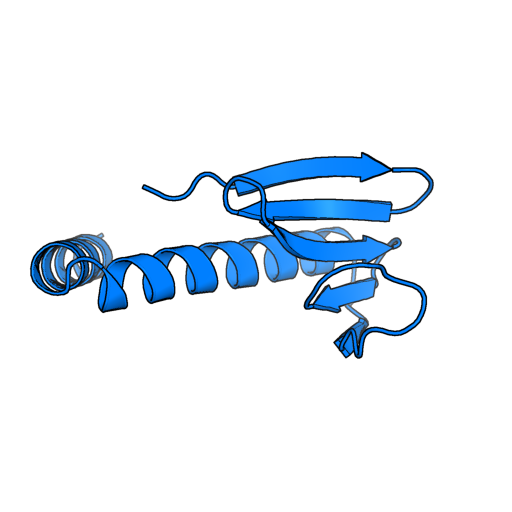07 17.325 1.00 63.59 84 ALA A N 1
ATOM 671 C CA . ALA A 1 84 ? 6.096 14.888 17.256 1.00 63.59 84 ALA A CA 1
ATOM 672 C C . ALA A 1 84 ? 7.081 14.877 18.442 1.00 63.59 84 ALA A C 1
ATOM 674 O O . ALA A 1 84 ? 8.046 15.637 18.437 1.00 63.59 84 ALA A O 1
ATOM 675 N N . LEU A 1 85 ? 6.804 14.064 19.466 1.00 55.84 85 LEU A N 1
ATOM 676 C CA . LEU A 1 85 ? 7.591 13.938 20.695 1.00 55.84 85 LEU A CA 1
ATOM 677 C C . LEU A 1 85 ? 8.397 12.627 20.766 1.00 55.84 85 LEU A C 1
ATOM 679 O O . LEU A 1 85 ? 9.120 12.432 21.742 1.00 55.84 85 LEU A O 1
ATOM 683 N N . ALA A 1 86 ? 8.245 11.742 19.779 1.00 48.47 86 ALA A N 1
ATOM 684 C CA . ALA A 1 86 ? 8.959 10.471 19.645 1.00 48.47 86 ALA A CA 1
ATOM 685 C C . ALA A 1 86 ? 10.035 10.578 18.558 1.00 48.47 86 ALA A C 1
ATOM 687 O O . ALA A 1 86 ? 11.092 9.933 18.731 1.00 48.47 86 ALA A O 1
#

Sequence (86 aa):
MGKITISQKGSRTIYRVNRRIVCYRDGHKYCVGKPSSGSTNIEFDALSENIAHERCIEICERRIYADMKYQNPVAYNAHKVLNALA

Mean predicted aligned error: 7.16 Å

Solvent-accessible surface area (backbone atoms only — not comparable to full-atom values): 4761 Å² total; per-residue (Å²): 132,76,44,82,47,78,47,77,59,86,83,29,41,39,33,19,46,66,89,43,57,45,18,32,28,54,66,28,28,26,28,46,35,51,96,51,103,83,53,90,47,53,76,44,84,40,99,33,45,65,54,20,48,53,51,40,48,54,54,41,52,52,49,39,52,50,54,37,42,75,75,39,55,67,64,34,53,54,52,54,54,55,66,74,75,110

Foldseek 3Di:
DWDWDWDDDPQKIFIDGRPATQKMDRWQKIWGHDPDPDDPTDIDGHPGNVVNVVVSVVRSVVVVLVVCCVPPVVVSVVVVVVVVVD

Secondary structure (DSSP, 8-state):
---EEEEEETTEEEEEETTEEEEEEETTEEEES---TTS-PEEEE-SSHHHHHHHHHHHHHHHHHHHHHHH-HHHHHHHHHHHT--

Radius of gyration: 14.26 Å; Cα contacts (8 Å, |Δi|>4): 137; chains: 1; bounding box: 28×30×36 Å